Protein AF-A0A0S7EN17-F1 (afdb_monomer)

Secondary structure (DSSP, 8-state):
-HHHHHHTHHHHTSPPHHHHHHHHHHHHHHHHTTTTS----S-SHHHHHHHHHHHHHHHHHHHHHHHHH-SSS-HHHHHHHHHHHHHH-HHHHHHHHHHHHHTT-

Organism: NCBI:txid188132

Radius of gyration: 32.98 Å; Cα contacts (8 Å, |Δi|>4): 19; chains: 1; bounding box: 42×23×94 Å

InterPro domains:
  IPR060079 Target of ERK kinase mpk-1-like, C-terminal domain [PF27581] (56-98)

Foldseek 3Di:
DVVVCVVCVVVVPPPPVVVVVVVVVVVVVVVVVPPPDDDPPPDDPVVVVVVVVVVVLVVLLVVLVCLVVDPVDDPVVSVVVLVVSCVVPVPSNCVNVVVVVVVPD

Solvent-accessible surface area (backbone atoms only — not comparable to full-atom values): 6337 Å² total; per-residue (Å²): 113,69,68,59,53,65,76,38,46,77,63,75,69,48,76,55,68,65,56,59,49,53,52,51,52,52,52,50,57,61,59,64,77,44,84,84,58,72,76,86,63,95,65,57,67,64,60,53,51,50,52,51,51,51,52,52,53,51,53,52,51,52,52,54,47,49,61,73,64,51,76,88,54,56,69,70,59,44,53,50,52,53,52,54,46,39,73,77,39,48,68,62,46,48,48,60,62,49,54,63,64,65,76,77,118

Nearest PDB structures (foldseek):
  7oci-assembly1_C  TM=6.119E-01  e=4.403E+00  Saccharomyces cerevisiae S288C
  7xvq-assembly1_B  TM=5.171E-01  e=5.036E+00  Haemophilus parainfluenzae
  7f7p-assembly1_B  TM=5.036E-01  e=6.158E+00  Haemophilus parainfluenzae
  8hs8-assembly2_C-2  TM=4.753E-01  e=8.613E+00  Haemophilus parainfluenzae

Mean predicted aligned error: 17.6 Å

Sequence (105 aa):
MLNFLLSNRQEVFKIPGSLHKTISEKLAGLAQTDAAASPPSAAPAAAAKQATQQATQQALLELLRSINLDRSMAPKYRKRLLRQFCSAHPQIFHQYFGDSATAQI

pLDDT: mean 76.77, std 15.48, range [40.06, 96.0]

Structure (mmCIF, N/CA/C/O backbone):
data_AF-A0A0S7EN17-F1
#
_entry.id   AF-A0A0S7EN17-F1
#
loop_
_atom_site.group_PDB
_atom_site.id
_atom_site.type_symbol
_atom_site.label_atom_id
_atom_site.label_alt_id
_atom_site.label_comp_id
_atom_site.label_asym_id
_atom_site.label_entity_id
_atom_site.label_seq_id
_atom_site.pdbx_PDB_ins_code
_atom_site.Cartn_x
_atom_site.Cartn_y
_atom_site.Cartn_z
_atom_site.occupancy
_atom_site.B_iso_or_equiv
_atom_site.auth_seq_id
_atom_site.auth_comp_id
_atom_site.auth_asym_id
_atom_site.auth_atom_id
_atom_site.pdbx_PDB_model_num
ATOM 1 N N . MET A 1 1 ? 7.306 8.046 69.683 1.00 58.88 1 MET A N 1
ATOM 2 C CA . MET A 1 1 ? 6.471 8.162 68.464 1.00 58.88 1 MET A CA 1
ATOM 3 C C . MET A 1 1 ? 6.508 6.907 67.590 1.00 58.88 1 MET A C 1
ATOM 5 O O . MET A 1 1 ? 5.449 6.347 67.351 1.00 58.88 1 MET A O 1
ATOM 9 N N . LEU A 1 2 ? 7.680 6.389 67.192 1.00 63.69 2 LEU A N 1
ATOM 10 C CA . LEU A 1 2 ? 7.797 5.155 66.382 1.00 63.69 2 LEU A CA 1
ATOM 11 C C . LEU A 1 2 ? 7.106 3.914 66.985 1.00 63.69 2 LEU A C 1
ATOM 13 O O . LEU A 1 2 ? 6.456 3.165 66.261 1.00 63.69 2 LEU A O 1
ATOM 17 N N . ASN A 1 3 ? 7.166 3.736 68.311 1.00 67.50 3 ASN A N 1
ATOM 18 C CA . ASN A 1 3 ? 6.544 2.589 68.992 1.00 67.50 3 ASN A CA 1
ATOM 19 C C . ASN A 1 3 ? 5.012 2.534 68.839 1.00 67.50 3 ASN A C 1
ATOM 21 O O . ASN A 1 3 ? 4.434 1.451 68.787 1.00 67.50 3 ASN A O 1
ATOM 25 N N . PHE A 1 4 ? 4.359 3.696 68.743 1.00 67.88 4 PHE A N 1
ATOM 26 C CA . PHE A 1 4 ? 2.909 3.799 68.565 1.00 67.88 4 PHE A CA 1
ATOM 27 C C . PHE A 1 4 ? 2.491 3.379 67.148 1.00 67.88 4 PHE A C 1
ATOM 29 O O . PHE A 1 4 ? 1.536 2.627 66.983 1.00 67.88 4 PHE A O 1
ATOM 36 N N . LEU A 1 5 ? 3.261 3.781 66.130 1.00 74.88 5 LEU A N 1
ATOM 37 C CA . LEU A 1 5 ? 3.023 3.400 64.734 1.00 74.88 5 LEU A CA 1
ATOM 38 C C . LEU A 1 5 ? 3.272 1.903 64.487 1.00 74.88 5 LEU A C 1
ATOM 40 O O . LEU A 1 5 ? 2.485 1.271 63.787 1.00 74.88 5 LEU A O 1
ATOM 44 N N . LEU A 1 6 ? 4.320 1.317 65.086 1.00 72.25 6 LEU A 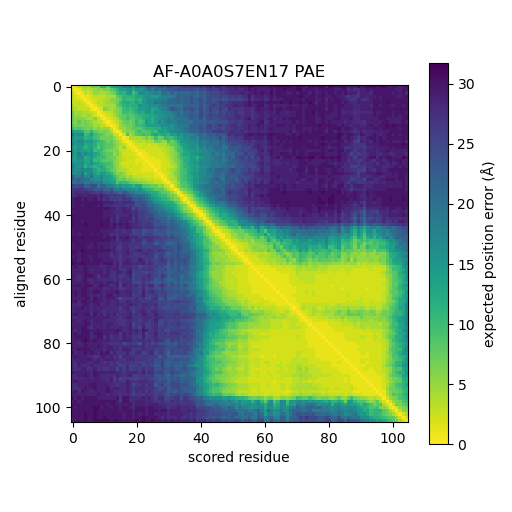N 1
ATOM 45 C CA . LEU A 1 6 ? 4.581 -0.127 64.978 1.00 72.25 6 LEU A CA 1
ATOM 46 C C . LEU A 1 6 ? 3.494 -0.965 65.660 1.00 72.25 6 LEU A C 1
ATOM 48 O O . LEU A 1 6 ? 3.073 -1.983 65.111 1.00 72.25 6 LEU A O 1
ATOM 52 N N . SER A 1 7 ? 3.033 -0.524 66.834 1.00 74.94 7 SER A N 1
ATOM 53 C CA . SER A 1 7 ? 1.989 -1.222 67.593 1.00 74.94 7 SER A CA 1
ATOM 54 C C . SER A 1 7 ? 0.617 -1.110 66.924 1.00 74.94 7 SER A C 1
ATOM 56 O O . SER A 1 7 ? -0.194 -2.020 67.054 1.00 74.94 7 SER A O 1
ATOM 58 N N . ASN A 1 8 ? 0.372 -0.033 66.165 1.00 68.75 8 ASN A N 1
ATOM 59 C CA . ASN A 1 8 ? -0.891 0.219 65.473 1.00 68.75 8 ASN A CA 1
ATOM 60 C C . ASN A 1 8 ? -0.795 0.095 63.937 1.00 68.75 8 ASN A C 1
ATOM 62 O O . ASN A 1 8 ? -1.549 0.726 63.195 1.00 68.75 8 ASN A O 1
ATOM 66 N N . ARG A 1 9 ? 0.140 -0.718 63.419 1.00 68.25 9 ARG A N 1
ATOM 67 C CA . ARG A 1 9 ? 0.412 -0.780 61.968 1.00 68.25 9 ARG A CA 1
ATOM 68 C C . ARG A 1 9 ? -0.821 -1.151 61.142 1.00 68.25 9 ARG A C 1
ATOM 70 O O . ARG A 1 9 ? -0.973 -0.682 60.024 1.00 68.25 9 ARG A O 1
ATOM 77 N N . GLN A 1 10 ? -1.694 -2.011 61.670 1.00 66.94 10 GLN A N 1
ATOM 78 C CA . GLN A 1 10 ? -2.845 -2.490 60.908 1.00 66.94 10 GLN A CA 1
ATOM 79 C C . GLN A 1 10 ? -3.944 -1.445 60.763 1.00 66.94 10 GLN A C 1
ATOM 81 O O . GLN A 1 1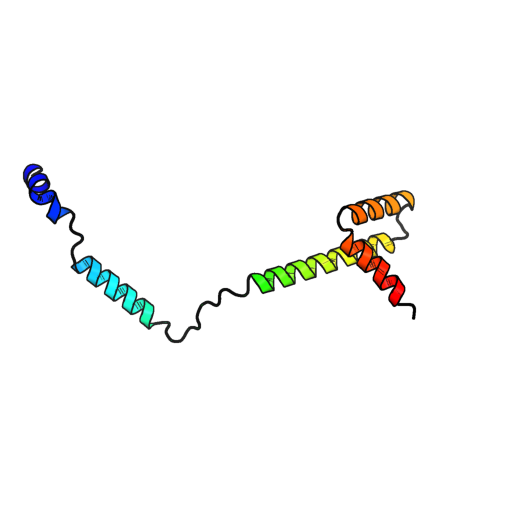0 ? -4.687 -1.527 59.796 1.00 66.94 10 GLN A O 1
ATOM 86 N N . GLU A 1 11 ? -4.047 -0.466 61.663 1.00 69.94 11 GLU A N 1
ATOM 87 C CA . GLU A 1 11 ? -5.041 0.604 61.525 1.00 69.94 11 GLU A CA 1
ATOM 88 C C . GLU A 1 11 ? -4.477 1.835 60.824 1.00 69.94 11 GLU A C 1
ATOM 90 O O . GLU A 1 11 ? -5.200 2.496 60.088 1.00 69.94 11 GLU A O 1
ATOM 95 N N . VAL A 1 12 ? -3.176 2.101 60.969 1.00 67.31 12 VAL A N 1
ATOM 96 C CA . VAL A 1 12 ? -2.503 3.240 60.323 1.00 67.31 12 VAL A CA 1
ATOM 97 C C . VAL A 1 12 ? -2.494 3.116 58.791 1.00 67.31 12 VAL A C 1
ATOM 99 O O . VAL A 1 12 ? -2.534 4.130 58.099 1.00 67.31 12 VAL A O 1
ATOM 102 N N . PHE A 1 13 ? -2.490 1.890 58.252 1.00 64.94 13 PHE A N 1
ATOM 103 C CA . PHE A 1 13 ? -2.573 1.629 56.807 1.00 64.94 13 PHE A CA 1
ATOM 104 C C . PHE A 1 13 ? -3.976 1.239 56.322 1.00 64.94 13 PHE A C 1
ATOM 106 O O . PHE A 1 13 ? -4.140 0.924 55.141 1.00 64.94 13 PHE A O 1
ATOM 113 N N . LYS A 1 14 ? -5.003 1.258 57.187 1.00 68.44 14 LYS A N 1
ATOM 114 C CA . LYS A 1 14 ? -6.383 1.139 56.704 1.00 68.44 14 LYS A CA 1
ATOM 115 C C . LYS A 1 14 ? -6.678 2.375 55.874 1.00 68.44 14 LYS A C 1
ATOM 117 O O . LYS A 1 14 ? -6.655 3.492 56.382 1.00 68.44 14 LYS A O 1
ATOM 122 N N . ILE A 1 15 ? -6.985 2.162 54.600 1.00 64.75 15 ILE A N 1
ATOM 123 C CA . ILE A 1 15 ? -7.579 3.202 53.769 1.00 64.75 15 ILE A CA 1
ATOM 124 C C . ILE A 1 15 ? -8.855 3.644 54.498 1.00 64.75 15 ILE A C 1
ATOM 126 O O . ILE A 1 15 ? -9.737 2.802 54.704 1.00 64.75 15 ILE A O 1
ATOM 130 N N . PRO A 1 16 ? -8.968 4.912 54.938 1.00 70.19 16 PRO A N 1
ATOM 131 C CA . PRO A 1 16 ? -10.153 5.359 55.648 1.00 70.19 16 PRO A CA 1
ATOM 132 C C . PRO A 1 16 ? -11.373 5.089 54.770 1.00 70.19 16 PRO A C 1
ATOM 134 O O . PRO A 1 16 ? -11.379 5.460 53.596 1.00 70.19 16 PRO A O 1
ATOM 137 N N . GLY A 1 17 ? -12.414 4.448 55.307 1.00 64.31 17 GLY A N 1
ATOM 138 C CA . GLY A 1 17 ? -13.630 4.150 54.535 1.00 64.31 17 GLY A CA 1
ATOM 139 C C . GLY A 1 17 ? -14.260 5.401 53.904 1.00 64.31 17 GLY A C 1
ATOM 140 O O . GLY A 1 17 ? -14.907 5.317 52.862 1.00 64.31 17 GLY A O 1
ATOM 141 N N . SER A 1 18 ? -13.990 6.580 54.476 1.00 71.25 18 SER A N 1
ATOM 142 C CA . SER A 1 18 ? -14.332 7.890 53.916 1.00 71.25 18 SER A CA 1
ATOM 143 C C . SER A 1 18 ? -13.678 8.166 52.559 1.00 71.25 18 SER A C 1
ATOM 145 O O . SER A 1 18 ? -14.319 8.777 51.708 1.00 71.25 18 SER A O 1
ATOM 147 N N . LEU A 1 19 ? -12.455 7.685 52.309 1.00 76.06 19 LEU A N 1
ATOM 148 C CA . LEU A 1 19 ? -11.791 7.802 51.010 1.00 76.06 19 LEU A CA 1
ATOM 149 C C . LEU A 1 19 ? -12.515 6.951 49.964 1.00 76.06 19 LEU A C 1
ATOM 151 O O . LEU A 1 19 ? -12.850 7.452 48.894 1.00 76.06 19 LEU A O 1
ATOM 155 N N . HIS A 1 20 ? -12.824 5.695 50.302 1.00 78.06 20 HIS A N 1
ATOM 156 C CA . HIS A 1 20 ? -13.609 4.818 49.432 1.00 78.06 20 HIS A CA 1
ATOM 157 C C . HIS A 1 20 ? -14.973 5.427 49.109 1.00 78.06 20 HIS A C 1
ATOM 159 O O . HIS A 1 20 ? -15.361 5.456 47.945 1.00 78.06 20 HIS A O 1
ATOM 165 N N . LYS A 1 21 ? -15.668 5.976 50.111 1.00 79.56 21 LYS A N 1
ATOM 166 C CA . LYS A 1 21 ? -16.954 6.654 49.923 1.00 79.56 21 LYS A CA 1
ATOM 167 C C . LYS A 1 21 ? -16.832 7.877 49.006 1.00 79.56 21 LYS A C 1
ATOM 169 O O . LYS A 1 21 ? -17.580 7.980 48.042 1.00 79.56 21 LYS A O 1
ATOM 174 N N . THR A 1 22 ? -15.840 8.736 49.240 1.00 80.75 22 THR A N 1
ATOM 175 C CA . THR A 1 22 ? -15.612 9.956 48.443 1.00 80.75 22 THR A CA 1
ATOM 176 C C . THR A 1 22 ? -15.275 9.638 46.987 1.00 80.75 22 THR A C 1
ATOM 178 O O . THR A 1 22 ? -15.767 10.294 46.070 1.00 80.75 22 THR A O 1
ATOM 181 N N . ILE A 1 23 ? -14.439 8.622 46.755 1.00 81.56 23 ILE A N 1
ATOM 182 C CA . ILE A 1 23 ? -14.090 8.178 45.403 1.00 81.56 23 ILE A CA 1
ATOM 183 C C . ILE A 1 23 ? -15.319 7.569 44.722 1.00 81.56 23 ILE A C 1
ATOM 185 O O . ILE A 1 23 ? -15.596 7.914 43.578 1.00 81.56 23 ILE A O 1
ATOM 189 N N . SER A 1 24 ? -16.085 6.726 45.421 1.00 82.00 24 SER A N 1
ATOM 190 C CA . SER A 1 24 ? -17.297 6.106 44.869 1.00 82.00 24 SER A CA 1
ATOM 191 C C . SER A 1 24 ? -18.356 7.148 44.492 1.00 82.00 24 SER A C 1
ATOM 193 O O . SER A 1 24 ? -18.920 7.080 43.406 1.00 82.00 24 SER A O 1
ATOM 195 N N . GLU A 1 25 ? -18.578 8.162 45.334 1.00 83.25 25 GLU A N 1
ATOM 196 C CA . GLU A 1 25 ? -19.498 9.274 45.050 1.00 83.25 25 GLU A CA 1
ATOM 197 C C . GLU A 1 25 ? -19.028 10.119 43.857 1.00 83.25 25 GLU A C 1
ATOM 199 O O . GLU A 1 25 ? -19.830 10.457 42.985 1.00 83.25 25 GLU A O 1
ATOM 204 N N . LYS A 1 26 ? -17.723 10.413 43.756 1.00 82.38 26 LYS A N 1
ATOM 205 C CA . LYS A 1 26 ? -17.159 11.109 42.588 1.00 82.38 26 LYS A CA 1
ATOM 206 C C . LYS A 1 26 ? -17.290 10.291 41.303 1.00 82.38 26 LYS A C 1
ATOM 208 O O . LYS A 1 26 ? -17.654 10.853 40.276 1.00 82.38 26 LYS A O 1
ATOM 213 N N . LEU A 1 27 ? -17.018 8.987 41.350 1.00 80.31 27 LEU A N 1
ATOM 214 C CA . LEU A 1 27 ? -17.180 8.091 40.202 1.00 80.31 27 LEU A CA 1
ATOM 215 C C . LEU A 1 27 ? -18.652 7.969 39.786 1.00 80.31 27 LEU A C 1
ATOM 217 O O . LEU A 1 27 ? -18.951 8.016 38.597 1.00 80.31 27 LEU A O 1
ATOM 221 N N . ALA A 1 28 ? -19.574 7.884 40.748 1.00 77.94 28 ALA A N 1
ATOM 222 C CA . ALA A 1 28 ? -21.011 7.860 40.484 1.00 77.94 28 ALA A CA 1
ATOM 223 C C . ALA A 1 28 ? -21.508 9.169 39.847 1.00 77.94 28 ALA A C 1
ATOM 225 O O . ALA A 1 28 ? -22.309 9.128 38.916 1.00 77.94 28 ALA A O 1
ATOM 226 N N . GLY A 1 29 ? -20.996 10.322 40.295 1.00 72.88 29 GLY A N 1
ATOM 227 C CA . GLY A 1 29 ? -21.316 11.623 39.703 1.00 72.88 29 GLY A CA 1
ATOM 228 C C . GLY A 1 29 ? -20.819 11.771 38.261 1.00 72.88 29 GLY A C 1
ATOM 229 O O . GLY A 1 29 ? -21.526 12.329 37.430 1.00 72.88 29 GLY A O 1
ATOM 230 N N . LEU A 1 30 ? -19.645 11.216 37.943 1.00 70.25 30 LEU A N 1
ATOM 231 C CA . LEU A 1 30 ? -19.119 11.185 36.571 1.00 70.25 30 LEU A CA 1
ATOM 232 C C . LEU A 1 30 ? -19.897 10.214 35.668 1.00 70.25 30 LEU A C 1
ATOM 234 O O . LEU A 1 30 ? -20.082 10.489 34.487 1.00 70.25 30 LEU A O 1
ATOM 238 N N . ALA A 1 31 ? -20.381 9.097 36.218 1.00 60.94 31 ALA A N 1
ATOM 239 C CA . ALA A 1 31 ? -21.187 8.127 35.478 1.00 60.94 31 ALA A CA 1
ATOM 240 C C . ALA A 1 31 ? -22.608 8.635 35.161 1.00 60.94 31 ALA A C 1
ATOM 242 O O . ALA A 1 31 ? -23.219 8.183 34.195 1.00 60.94 31 ALA A O 1
ATOM 243 N N . GLN A 1 32 ? -23.148 9.573 35.950 1.00 57.75 32 GLN A N 1
ATOM 244 C CA . GLN A 1 32 ? -24.490 10.129 35.728 1.00 57.75 32 GLN A CA 1
ATOM 245 C C . GLN A 1 32 ? -24.562 11.152 34.586 1.00 57.75 32 GLN A C 1
ATOM 247 O O . GLN A 1 32 ? -25.638 11.343 34.023 1.00 57.75 32 GLN A O 1
ATOM 252 N N . THR A 1 33 ? -23.450 11.785 34.201 1.00 54.69 33 THR A N 1
ATOM 253 C CA . THR A 1 33 ? -23.441 12.808 33.138 1.00 54.69 33 THR A CA 1
ATOM 254 C C . THR A 1 33 ? -23.378 12.258 31.711 1.00 54.69 33 THR A C 1
ATOM 256 O O . THR A 1 33 ? -23.388 13.054 30.780 1.00 54.69 33 THR A O 1
ATOM 259 N N . ASP A 1 34 ? -23.369 10.934 31.518 1.00 52.16 34 ASP A N 1
ATOM 260 C CA . ASP A 1 34 ? -23.183 10.319 30.191 1.00 52.16 34 ASP A CA 1
ATOM 261 C C . ASP A 1 34 ? -24.226 9.248 29.824 1.00 52.16 34 ASP A C 1
ATOM 263 O O . ASP A 1 34 ? -24.030 8.448 28.915 1.00 52.16 34 ASP A O 1
ATOM 267 N N . ALA A 1 35 ? -25.402 9.250 30.461 1.00 50.09 35 ALA A N 1
ATOM 268 C CA . ALA A 1 35 ? -26.498 8.356 30.062 1.00 50.09 35 ALA A CA 1
ATOM 269 C C . ALA A 1 35 ? -27.161 8.732 28.711 1.00 50.09 35 ALA A C 1
ATOM 271 O O . ALA A 1 35 ? -28.091 8.054 28.277 1.00 50.09 35 ALA A O 1
ATOM 272 N N . ALA A 1 36 ? -26.691 9.789 28.035 1.00 50.91 36 ALA A N 1
ATOM 273 C CA . ALA A 1 36 ? -27.127 10.184 26.691 1.00 50.91 36 ALA A CA 1
ATOM 274 C C . ALA A 1 36 ? -26.022 10.079 25.624 1.00 50.91 36 ALA A C 1
ATOM 276 O O . ALA A 1 36 ? -26.274 10.383 24.457 1.00 50.91 36 ALA A O 1
ATOM 277 N N . ALA A 1 37 ? -24.819 9.624 25.981 1.00 54.00 37 ALA A N 1
ATOM 278 C CA . ALA A 1 37 ? -23.792 9.314 25.004 1.00 54.00 37 ALA A CA 1
ATOM 279 C C . ALA A 1 37 ? -23.792 7.806 24.765 1.00 54.00 37 ALA A C 1
ATOM 281 O O . ALA A 1 37 ? -23.470 7.002 25.637 1.00 54.00 37 ALA A O 1
ATOM 282 N N . SER A 1 38 ? -24.195 7.442 23.549 1.00 58.03 38 SER A N 1
ATOM 283 C CA . SER A 1 38 ? -23.897 6.166 22.902 1.00 58.03 38 SER A CA 1
ATOM 284 C C . SER A 1 38 ? -22.579 5.565 23.413 1.00 58.03 38 SER A C 1
ATOM 286 O O . SER A 1 38 ? -21.610 6.317 23.562 1.00 58.03 38 SER A O 1
ATOM 288 N N . PRO A 1 39 ? -22.474 4.232 23.600 1.00 55.69 39 PRO A N 1
ATOM 289 C CA . PRO A 1 39 ? -21.183 3.621 23.901 1.00 55.69 39 PRO A CA 1
ATOM 290 C C . PRO A 1 39 ? -20.145 4.132 22.891 1.00 55.69 39 PRO A C 1
ATOM 292 O O . PRO A 1 39 ? -20.508 4.301 21.715 1.00 55.69 39 PRO A O 1
ATOM 295 N N . PRO A 1 40 ? -18.879 4.383 23.288 1.00 53.56 40 PRO A N 1
ATOM 296 C CA . PRO A 1 40 ? -17.813 4.570 22.321 1.00 53.56 40 PRO A CA 1
ATOM 297 C C . PRO A 1 40 ? -17.692 3.248 21.568 1.00 53.56 40 PRO A C 1
ATOM 299 O O . PRO A 1 40 ? -17.023 2.310 21.998 1.00 53.56 40 PRO A O 1
ATOM 302 N N . SER A 1 41 ? -18.445 3.144 20.475 1.00 55.75 41 SER A N 1
ATOM 303 C CA . SER A 1 41 ? -18.386 2.028 19.557 1.00 55.75 41 SER A CA 1
ATOM 304 C C . SER A 1 41 ? -16.923 1.882 19.179 1.00 55.75 41 SER A C 1
ATOM 306 O O . SER A 1 41 ? -16.312 2.809 18.647 1.00 55.75 41 SER A O 1
ATOM 308 N N . ALA A 1 42 ? -16.341 0.726 19.479 1.00 56.84 42 ALA A N 1
ATOM 309 C CA . ALA A 1 42 ? -14.990 0.359 19.082 1.00 56.84 42 ALA A CA 1
ATOM 310 C C . ALA A 1 42 ? -14.886 0.130 17.554 1.00 56.84 42 ALA A C 1
ATOM 312 O O . ALA A 1 42 ? -14.219 -0.789 17.086 1.00 56.84 42 ALA A O 1
ATOM 313 N N . ALA A 1 43 ? -15.552 0.964 16.756 1.00 61.28 43 ALA A N 1
ATOM 314 C CA . ALA A 1 43 ? -15.486 1.029 15.309 1.00 61.28 43 ALA A CA 1
ATOM 315 C C . ALA A 1 43 ? -15.505 2.516 14.912 1.00 61.28 43 ALA A C 1
ATOM 317 O O . ALA A 1 43 ? -16.498 3.203 15.140 1.00 61.28 43 ALA A O 1
ATOM 318 N N . PRO A 1 44 ? -14.383 3.017 14.354 1.00 59.25 44 PRO A N 1
ATOM 319 C CA . PRO A 1 44 ? -14.144 2.752 12.938 1.00 59.25 44 PRO A CA 1
ATOM 320 C C . PRO A 1 44 ? -12.688 2.388 12.611 1.00 59.25 44 PRO A C 1
ATOM 322 O O . PRO A 1 44 ? -12.247 2.596 11.487 1.00 59.25 44 PRO A O 1
ATOM 325 N N . ALA A 1 45 ? -11.907 1.836 13.545 1.00 58.88 45 ALA A N 1
ATOM 326 C CA . ALA A 1 45 ? -10.515 1.476 13.248 1.00 58.88 45 ALA A CA 1
ATOM 327 C C . ALA A 1 45 ? -10.404 0.449 12.100 1.00 58.88 45 ALA A C 1
ATOM 329 O O . ALA A 1 45 ? -9.490 0.534 11.284 1.00 58.88 45 ALA A O 1
ATOM 330 N N . ALA A 1 46 ? -11.344 -0.496 12.003 1.00 60.44 46 ALA A N 1
ATOM 331 C CA . ALA A 1 46 ? -11.402 -1.455 10.899 1.00 60.44 46 ALA A CA 1
ATOM 332 C C . ALA A 1 46 ? -11.810 -0.791 9.572 1.00 60.44 46 ALA A C 1
ATOM 334 O O . ALA A 1 46 ? -11.136 -0.995 8.569 1.00 60.44 46 ALA A O 1
ATOM 335 N N . ALA A 1 47 ? -12.843 0.058 9.581 1.00 61.69 47 ALA A N 1
ATOM 336 C CA . ALA A 1 47 ? -13.304 0.775 8.389 1.00 61.69 47 ALA A CA 1
ATOM 337 C C . ALA A 1 47 ? -12.244 1.756 7.857 1.00 61.69 47 ALA A C 1
ATOM 339 O O . ALA A 1 47 ? -11.992 1.803 6.657 1.00 61.69 47 ALA A O 1
ATOM 340 N N . ALA A 1 48 ? -11.553 2.472 8.748 1.00 62.53 48 ALA A N 1
ATOM 341 C CA . ALA A 1 48 ? -10.436 3.341 8.393 1.00 62.53 48 ALA A CA 1
ATOM 342 C C . ALA A 1 48 ? -9.251 2.541 7.831 1.00 62.53 48 ALA A C 1
ATOM 344 O O . ALA A 1 48 ? -8.690 2.919 6.808 1.00 62.53 48 ALA A O 1
ATOM 345 N N . LYS A 1 49 ? -8.896 1.394 8.433 1.00 67.88 49 LYS A N 1
ATOM 346 C CA . LYS A 1 49 ? -7.863 0.496 7.881 1.00 67.88 49 LYS A CA 1
ATOM 347 C C . LYS A 1 49 ? -8.240 -0.025 6.495 1.00 67.88 49 LYS A C 1
ATOM 349 O O . LYS A 1 49 ? -7.377 -0.087 5.626 1.00 67.88 49 LYS A O 1
ATOM 354 N N . GLN A 1 50 ? -9.504 -0.376 6.286 1.00 70.56 50 GLN A N 1
ATOM 355 C CA . GLN A 1 50 ? -9.999 -0.900 5.017 1.00 70.56 50 GLN A CA 1
ATOM 356 C C . GLN A 1 50 ? -10.007 0.181 3.928 1.00 70.56 50 GLN A C 1
ATOM 358 O O . GLN A 1 50 ? -9.535 -0.073 2.823 1.00 70.56 50 GLN A O 1
ATOM 363 N N . ALA A 1 51 ? -10.425 1.406 4.261 1.00 68.50 51 ALA A N 1
ATOM 364 C CA . ALA A 1 51 ? -10.343 2.561 3.368 1.00 68.50 51 ALA A CA 1
ATOM 365 C C . ALA A 1 51 ? -8.889 2.886 2.982 1.00 68.50 51 ALA A C 1
ATOM 367 O O . ALA A 1 51 ? -8.584 3.057 1.803 1.00 68.50 51 ALA A O 1
ATOM 368 N N . THR A 1 52 ? -7.962 2.889 3.946 1.00 71.75 52 THR A N 1
ATOM 369 C CA . THR A 1 52 ? -6.534 3.108 3.668 1.00 71.75 52 THR A CA 1
ATOM 370 C C . THR A 1 52 ? -5.952 1.994 2.797 1.00 71.75 52 THR A C 1
ATOM 372 O O . THR A 1 52 ? -5.203 2.269 1.861 1.00 71.75 52 THR A O 1
ATOM 375 N N . GLN A 1 53 ? -6.310 0.732 3.053 1.00 79.94 53 GLN A N 1
ATOM 376 C CA . GLN A 1 53 ? -5.865 -0.402 2.237 1.00 79.94 53 GLN A CA 1
ATOM 377 C C . GLN A 1 53 ? -6.367 -0.299 0.793 1.00 79.94 53 GLN A C 1
ATOM 379 O O . GLN A 1 53 ? -5.579 -0.489 -0.132 1.00 79.94 53 GLN A O 1
ATOM 384 N N . GLN A 1 54 ? -7.634 0.068 0.592 1.00 80.19 54 GLN A N 1
ATOM 385 C CA . GLN A 1 54 ? -8.211 0.282 -0.738 1.00 80.19 54 GLN A CA 1
ATOM 386 C C . GLN A 1 54 ? -7.530 1.438 -1.480 1.00 80.19 54 GLN A C 1
ATOM 388 O O . GLN A 1 54 ? -7.143 1.274 -2.636 1.00 80.19 54 GLN A O 1
ATOM 393 N N . A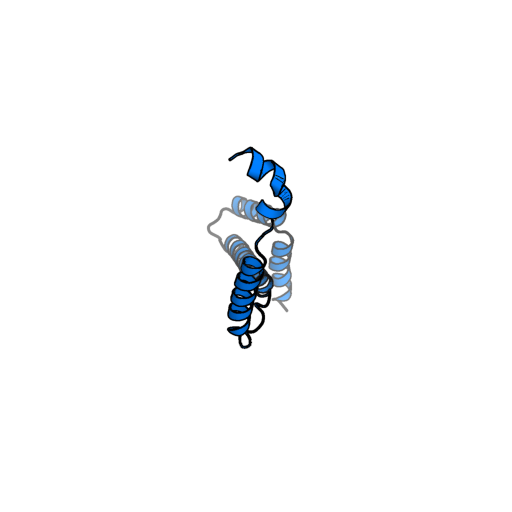LA A 1 55 ? -7.299 2.570 -0.807 1.00 81.06 55 ALA A N 1
ATOM 394 C CA . ALA A 1 55 ? -6.572 3.698 -1.390 1.00 81.06 55 ALA A CA 1
ATOM 395 C C . ALA A 1 55 ? -5.140 3.304 -1.801 1.00 81.06 55 ALA A C 1
ATOM 397 O O . ALA A 1 55 ? -4.659 3.683 -2.869 1.00 81.06 55 ALA A O 1
ATOM 398 N N . THR A 1 56 ? -4.472 2.476 -0.993 1.00 89.38 56 THR A N 1
ATOM 399 C CA . THR A 1 56 ? -3.120 1.983 -1.299 1.00 89.38 56 THR A CA 1
ATOM 400 C C . THR A 1 56 ? -3.125 1.059 -2.521 1.00 89.38 56 THR A C 1
ATOM 402 O O . THR A 1 56 ? -2.244 1.152 -3.375 1.00 89.38 56 THR A O 1
ATOM 405 N N . GLN A 1 57 ? -4.128 0.185 -2.643 1.00 90.06 57 GLN A N 1
ATOM 406 C CA . GLN A 1 57 ? -4.288 -0.691 -3.808 1.00 90.06 57 GLN A CA 1
ATOM 407 C C . GLN A 1 57 ? -4.533 0.104 -5.096 1.00 90.06 57 GLN A C 1
ATOM 409 O O . GLN A 1 57 ? -3.917 -0.194 -6.119 1.00 90.06 57 GLN A O 1
ATOM 414 N N . GLN A 1 58 ? -5.372 1.142 -5.044 1.00 91.19 58 GLN A N 1
ATOM 415 C CA . GLN A 1 58 ? -5.615 2.031 -6.184 1.00 91.19 58 GLN A CA 1
ATOM 416 C C . GLN A 1 58 ? -4.339 2.759 -6.623 1.00 91.19 58 GLN A C 1
ATOM 418 O O . GLN A 1 58 ? -4.001 2.735 -7.805 1.00 91.19 58 GLN A O 1
ATOM 423 N N . ALA A 1 59 ? -3.573 3.312 -5.679 1.00 93.25 59 ALA A N 1
ATOM 424 C CA . ALA A 1 59 ? -2.302 3.969 -5.985 1.00 93.25 59 ALA A CA 1
ATOM 425 C C . ALA A 1 59 ? -1.285 3.011 -6.638 1.00 93.25 59 ALA A C 1
ATOM 427 O O . ALA A 1 59 ? -0.562 3.390 -7.560 1.00 93.25 59 ALA A O 1
ATOM 428 N N . LEU A 1 60 ? -1.244 1.744 -6.206 1.00 94.94 60 LEU A N 1
ATOM 429 C CA . LEU A 1 60 ? -0.391 0.722 -6.822 1.00 94.94 60 LEU A CA 1
ATOM 430 C C . LEU A 1 60 ? -0.832 0.373 -8.253 1.00 94.94 60 LEU A C 1
ATOM 432 O O . LEU A 1 60 ? 0.026 0.169 -9.115 1.00 94.94 60 LEU A O 1
ATOM 436 N N . LEU A 1 61 ? -2.139 0.339 -8.529 1.00 94.25 61 LEU A N 1
ATOM 437 C CA . LEU A 1 61 ? -2.666 0.166 -9.888 1.00 94.25 61 LEU A CA 1
ATOM 438 C C . LEU A 1 61 ? -2.311 1.356 -10.788 1.00 94.25 61 LEU A C 1
ATOM 440 O O . LEU A 1 61 ? -1.885 1.156 -11.925 1.00 94.25 61 LEU A O 1
ATOM 444 N N . GLU A 1 62 ? -2.428 2.586 -10.286 1.00 94.00 62 GLU A N 1
ATOM 445 C CA . GLU A 1 62 ? -2.027 3.793 -11.019 1.00 94.00 62 GLU A CA 1
ATOM 446 C C . GLU A 1 62 ? -0.525 3.815 -11.318 1.00 94.00 62 GLU A C 1
ATOM 448 O O . GLU A 1 62 ? -0.121 4.140 -12.437 1.00 94.00 62 GLU A O 1
ATOM 453 N N . LEU A 1 63 ? 0.307 3.404 -10.358 1.00 95.19 63 LEU A N 1
ATOM 454 C CA . LEU A 1 63 ? 1.747 3.261 -10.556 1.00 95.19 63 LEU A CA 1
ATOM 455 C C . LEU A 1 63 ? 2.067 2.221 -11.638 1.00 95.19 63 LEU A C 1
ATOM 457 O O . LEU A 1 63 ? 2.886 2.470 -12.522 1.00 95.19 63 LEU A O 1
ATOM 461 N N . LEU A 1 64 ? 1.413 1.059 -11.605 1.00 94.75 64 LEU A N 1
ATOM 462 C CA . LEU A 1 64 ? 1.599 0.035 -12.631 1.00 94.75 64 LEU A CA 1
ATOM 463 C C . LEU A 1 64 ? 1.166 0.547 -14.015 1.00 94.75 64 LEU A C 1
ATOM 465 O O . LEU A 1 64 ? 1.869 0.335 -15.008 1.00 94.75 64 LEU A O 1
ATOM 469 N N . ARG A 1 65 ? 0.045 1.275 -14.073 1.00 93.38 65 ARG A N 1
ATOM 470 C CA . ARG A 1 65 ? -0.473 1.898 -15.293 1.00 93.38 65 ARG A CA 1
ATOM 471 C C . ARG A 1 65 ? 0.484 2.944 -15.853 1.00 93.38 65 ARG A C 1
ATOM 473 O O . ARG A 1 65 ? 0.718 2.942 -17.058 1.00 93.38 65 ARG A O 1
ATOM 480 N N . SER A 1 66 ? 1.053 3.810 -15.015 1.00 94.81 66 SER A N 1
ATOM 481 C CA . SER A 1 66 ? 1.986 4.851 -15.458 1.00 94.81 66 SER A CA 1
ATOM 482 C C . SER A 1 66 ? 3.256 4.238 -16.047 1.00 94.81 66 SER A C 1
ATOM 484 O O . SER A 1 66 ? 3.617 4.566 -17.175 1.00 94.81 66 SER A O 1
ATOM 486 N N . ILE A 1 67 ? 3.844 3.237 -15.382 1.00 93.06 67 ILE A N 1
ATOM 487 C CA . ILE A 1 67 ? 4.989 2.475 -15.910 1.00 93.06 67 ILE A CA 1
ATOM 488 C C . ILE A 1 67 ? 4.627 1.797 -17.243 1.00 93.06 67 ILE A C 1
ATOM 490 O O . ILE A 1 67 ? 5.449 1.741 -18.162 1.00 93.06 67 ILE A O 1
ATOM 494 N N . ASN A 1 68 ? 3.398 1.283 -17.374 1.00 91.25 68 ASN A N 1
ATOM 495 C CA . ASN A 1 68 ? 2.927 0.628 -18.591 1.00 91.25 68 ASN A CA 1
ATOM 496 C C . ASN A 1 68 ? 2.435 1.591 -19.697 1.00 91.25 68 ASN A C 1
ATOM 498 O O . ASN A 1 68 ? 2.243 1.184 -20.841 1.00 91.25 68 ASN A O 1
ATOM 502 N N . LEU A 1 69 ? 2.238 2.874 -19.445 1.00 92.00 69 LEU A N 1
ATOM 503 C CA . LEU A 1 69 ? 1.858 3.827 -20.497 1.00 92.00 69 LEU A CA 1
ATOM 504 C C . LEU A 1 69 ? 3.001 4.761 -20.870 1.00 92.00 69 LEU A C 1
ATOM 506 O O . LEU A 1 69 ? 3.012 5.287 -21.981 1.00 92.00 69 LEU A O 1
ATOM 510 N N . ASP A 1 70 ? 4.010 4.873 -20.012 1.00 91.62 70 ASP A N 1
ATOM 511 C CA . ASP A 1 70 ? 5.181 5.691 -20.272 1.00 91.62 70 ASP A CA 1
ATOM 512 C C . ASP A 1 70 ? 6.031 5.106 -21.415 1.00 91.62 70 ASP A C 1
ATOM 514 O O . ASP A 1 70 ? 6.714 4.082 -21.276 1.00 91.62 70 ASP A O 1
ATOM 518 N N . ARG A 1 71 ? 5.945 5.765 -22.577 1.00 88.44 71 ARG A N 1
ATOM 519 C CA . ARG A 1 71 ? 6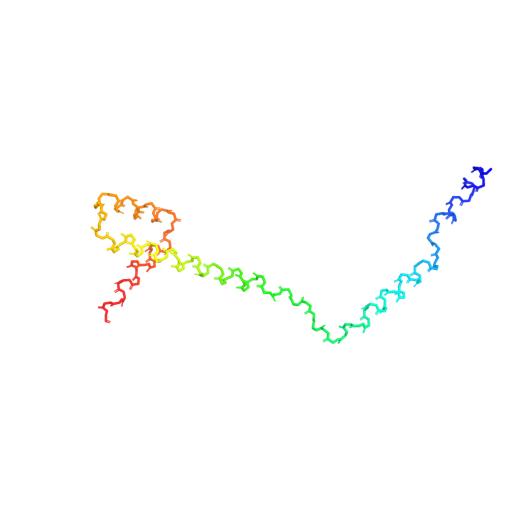.741 5.486 -23.782 1.00 88.44 71 ARG A CA 1
ATOM 520 C C . ARG A 1 71 ? 8.085 6.217 -23.790 1.00 88.44 71 ARG A C 1
ATOM 522 O O . ARG A 1 71 ? 8.914 5.905 -24.638 1.00 88.44 71 ARG A O 1
ATOM 529 N N . SER A 1 72 ? 8.312 7.154 -22.868 1.00 92.50 72 SER A N 1
ATOM 530 C CA . SER A 1 72 ? 9.594 7.848 -22.723 1.00 92.50 72 SER A CA 1
ATOM 531 C C . SER A 1 72 ? 10.663 6.942 -22.105 1.00 92.50 72 SER A C 1
ATOM 533 O O . SER A 1 72 ? 11.857 7.203 -22.254 1.00 92.50 72 SER A O 1
ATOM 535 N N . MET A 1 73 ? 10.262 5.872 -21.409 1.00 91.19 73 MET A N 1
ATOM 536 C CA . MET A 1 73 ? 11.195 4.931 -20.796 1.00 91.19 73 MET A CA 1
ATOM 537 C C . MET A 1 73 ? 11.834 3.978 -21.805 1.00 91.19 73 MET A C 1
ATOM 539 O O . MET A 1 73 ? 11.177 3.397 -22.669 1.00 91.19 73 MET A O 1
ATOM 543 N N . ALA A 1 74 ? 13.122 3.698 -21.599 1.00 94.31 74 ALA A N 1
ATOM 544 C CA . ALA A 1 74 ? 13.814 2.651 -22.337 1.00 94.31 74 ALA A CA 1
ATOM 545 C C . ALA A 1 74 ? 13.129 1.278 -22.121 1.00 94.31 74 ALA A C 1
ATOM 547 O O . ALA A 1 74 ? 12.895 0.888 -20.968 1.00 94.31 74 ALA A O 1
ATOM 548 N N . PRO A 1 75 ? 12.896 0.474 -23.179 1.00 91.94 75 PRO A N 1
ATOM 549 C CA . PRO A 1 75 ? 12.176 -0.801 -23.070 1.00 91.94 75 PRO A CA 1
ATOM 550 C C . PRO A 1 75 ? 12.778 -1.774 -22.047 1.00 91.94 75 PRO A C 1
ATOM 552 O O . PRO A 1 75 ? 12.060 -2.457 -21.316 1.00 91.94 75 PRO A O 1
ATOM 555 N N . LYS A 1 76 ? 14.115 -1.807 -21.949 1.00 93.69 76 LYS A N 1
ATOM 556 C CA . LYS A 1 76 ? 14.843 -2.649 -20.986 1.00 93.69 76 LYS A CA 1
ATOM 557 C C . LYS A 1 76 ? 14.563 -2.236 -19.539 1.00 93.69 76 LYS A C 1
ATOM 559 O O . LYS A 1 76 ? 14.343 -3.096 -18.687 1.00 93.69 76 LYS A O 1
ATOM 564 N N . TYR A 1 77 ? 14.553 -0.932 -19.273 1.00 93.62 77 TYR A N 1
ATOM 565 C CA . TYR A 1 77 ? 14.303 -0.382 -17.943 1.00 93.62 77 TYR A CA 1
ATOM 566 C C . TYR A 1 77 ? 12.855 -0.619 -17.514 1.00 93.62 77 TYR A C 1
ATOM 568 O O . TYR A 1 77 ? 12.601 -1.146 -16.432 1.00 93.62 77 TYR A O 1
ATOM 576 N N . ARG A 1 78 ? 11.914 -0.359 -18.422 1.00 94.19 78 ARG A N 1
ATOM 577 C CA . ARG A 1 78 ? 10.493 -0.6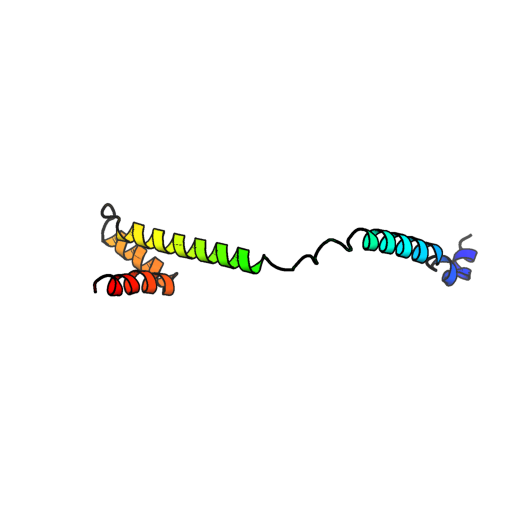18 -18.209 1.00 94.19 78 ARG A CA 1
ATOM 578 C C . ARG A 1 78 ? 10.201 -2.092 -17.918 1.00 94.19 78 ARG A C 1
ATOM 580 O O . ARG A 1 78 ? 9.523 -2.407 -16.944 1.00 94.19 78 ARG A O 1
ATOM 587 N N . LYS A 1 79 ? 10.774 -3.017 -18.698 1.00 93.25 79 LYS A N 1
ATOM 588 C CA . LYS A 1 79 ? 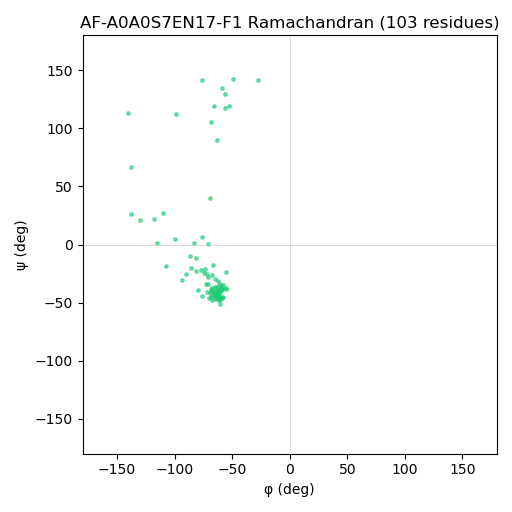10.641 -4.464 -18.449 1.00 93.25 79 LYS A CA 1
ATOM 589 C C . LYS A 1 79 ? 11.180 -4.863 -17.072 1.00 93.25 79 LYS A C 1
ATOM 591 O O . LYS A 1 79 ? 10.596 -5.723 -16.417 1.00 93.25 79 LYS A O 1
ATOM 596 N N . ARG A 1 80 ? 12.279 -4.248 -16.618 1.00 95.56 80 ARG A N 1
ATOM 597 C CA . ARG A 1 80 ? 12.839 -4.495 -15.281 1.00 95.56 80 ARG A CA 1
ATOM 598 C C . ARG A 1 80 ? 11.883 -4.040 -14.176 1.00 95.56 80 ARG A C 1
ATOM 600 O O . ARG A 1 80 ? 11.639 -4.821 -13.263 1.00 95.56 80 ARG A O 1
ATOM 607 N N . LEU A 1 81 ? 11.319 -2.835 -14.288 1.00 95.62 81 LEU A N 1
ATOM 608 C CA . LEU A 1 81 ? 10.338 -2.319 -13.327 1.00 95.62 81 LEU A CA 1
ATOM 609 C C . LEU A 1 81 ? 9.090 -3.202 -13.252 1.00 95.62 81 LEU A C 1
ATOM 611 O O . LEU A 1 81 ? 8.664 -3.559 -12.160 1.00 95.62 81 LEU A O 1
ATOM 615 N N . LEU A 1 82 ? 8.556 -3.633 -14.399 1.00 94.44 82 LEU A N 1
ATOM 616 C CA . LEU A 1 82 ? 7.400 -4.533 -14.434 1.00 94.44 82 LEU A CA 1
ATOM 617 C C . LEU A 1 82 ? 7.696 -5.884 -13.766 1.00 94.44 82 LEU A C 1
ATOM 619 O O . LEU A 1 82 ? 6.859 -6.395 -13.027 1.00 94.44 82 LEU A O 1
ATOM 623 N N . ARG A 1 83 ? 8.898 -6.447 -13.962 1.00 95.00 83 ARG A N 1
ATOM 624 C CA . ARG A 1 83 ? 9.314 -7.678 -13.263 1.00 95.00 83 ARG A CA 1
ATOM 625 C C . ARG A 1 83 ? 9.415 -7.479 -11.752 1.00 95.00 83 ARG A C 1
ATOM 627 O O . ARG A 1 83 ? 8.967 -8.346 -11.010 1.00 95.00 83 ARG A O 1
ATOM 634 N N . GLN A 1 84 ? 9.990 -6.363 -11.310 1.00 96.00 84 GLN A N 1
ATOM 635 C CA . GLN A 1 84 ? 10.111 -6.039 -9.888 1.00 96.00 84 GLN A CA 1
ATOM 636 C C . GLN A 1 84 ? 8.736 -5.828 -9.242 1.00 96.00 84 GLN A C 1
ATOM 638 O O . GLN A 1 84 ? 8.482 -6.326 -8.147 1.00 96.00 84 GLN A O 1
ATOM 643 N N . PHE A 1 85 ? 7.828 -5.140 -9.935 1.00 95.50 85 PHE A N 1
ATOM 644 C CA . PHE A 1 85 ? 6.457 -4.965 -9.469 1.00 95.50 85 PHE A CA 1
ATOM 645 C C . PHE A 1 85 ? 5.735 -6.313 -9.371 1.00 95.50 85 PHE A C 1
ATOM 647 O O . PHE A 1 85 ? 5.134 -6.609 -8.344 1.00 95.50 85 PHE A O 1
ATOM 654 N N . CYS A 1 86 ? 5.850 -7.164 -10.397 1.00 93.81 86 CYS A N 1
ATOM 655 C CA . CYS A 1 86 ? 5.256 -8.501 -10.404 1.00 93.81 86 CYS A CA 1
ATOM 656 C C . CYS A 1 86 ? 5.752 -9.374 -9.239 1.00 93.81 86 CYS A C 1
ATOM 658 O O . CYS A 1 86 ? 4.958 -10.121 -8.673 1.00 93.81 86 CYS A O 1
ATOM 660 N N . SER A 1 87 ? 7.034 -9.292 -8.857 1.00 94.88 87 SER A N 1
ATOM 661 C CA . SER A 1 87 ? 7.543 -10.065 -7.714 1.00 94.88 87 SER A CA 1
ATOM 662 C C . SER A 1 8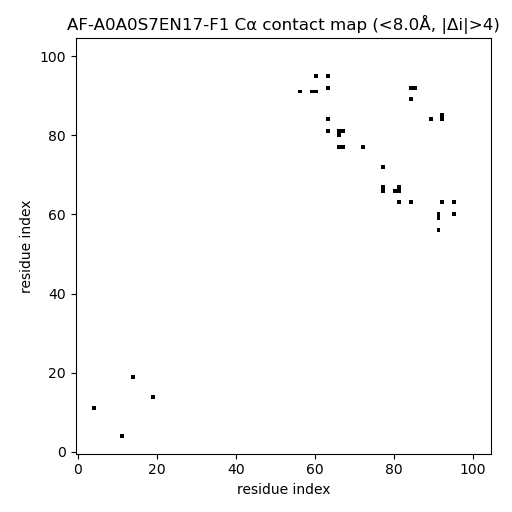7 ? 7.059 -9.527 -6.368 1.00 94.88 87 SER A C 1
ATOM 664 O O . SER A 1 87 ? 6.854 -10.310 -5.448 1.00 94.88 87 SER A O 1
ATOM 666 N N . ALA A 1 88 ? 6.892 -8.207 -6.237 1.00 93.94 88 ALA 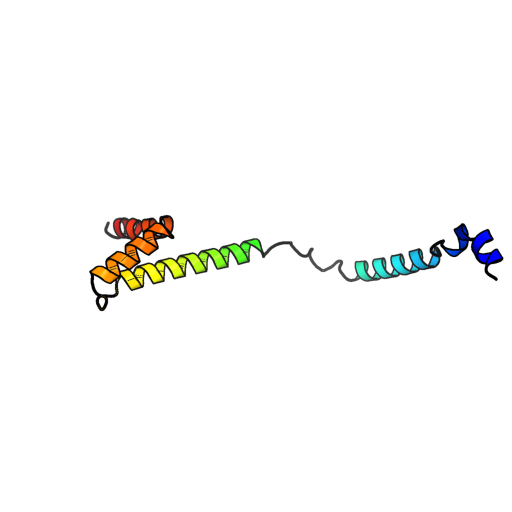A N 1
ATOM 667 C CA . ALA A 1 88 ? 6.452 -7.577 -4.992 1.00 93.94 88 ALA A CA 1
ATOM 668 C C . ALA A 1 88 ? 4.930 -7.678 -4.780 1.00 93.94 88 ALA A C 1
ATOM 670 O O . ALA A 1 88 ? 4.470 -7.898 -3.662 1.00 93.94 88 ALA A O 1
ATOM 671 N N . HIS A 1 89 ? 4.148 -7.533 -5.853 1.00 93.44 89 HIS A N 1
ATOM 672 C CA . HIS A 1 89 ? 2.688 -7.439 -5.810 1.00 93.44 89 HIS A CA 1
ATOM 673 C C . HIS A 1 89 ? 2.024 -8.271 -6.926 1.00 93.44 89 HIS A C 1
ATOM 675 O O . HIS A 1 89 ? 1.379 -7.712 -7.820 1.00 93.44 89 HIS A O 1
ATOM 681 N N . PRO A 1 90 ? 2.133 -9.614 -6.889 1.00 92.12 90 PRO A N 1
ATOM 682 C CA . PRO A 1 90 ? 1.634 -10.483 -7.958 1.00 92.12 90 PRO A CA 1
ATOM 683 C C . PRO A 1 90 ? 0.114 -10.393 -8.150 1.00 92.12 90 PRO A C 1
ATOM 685 O O . PRO A 1 90 ? -0.363 -10.421 -9.279 1.00 92.12 90 PRO A O 1
ATOM 688 N N . GLN A 1 91 ? -0.655 -10.226 -7.067 1.00 91.44 91 GLN A N 1
ATOM 689 C CA . GLN A 1 91 ? -2.119 -10.118 -7.138 1.00 91.44 91 GLN A CA 1
ATOM 690 C C . GLN A 1 91 ? -2.571 -8.876 -7.919 1.00 91.44 91 GLN A C 1
ATOM 692 O O . GLN A 1 91 ? -3.415 -8.980 -8.802 1.00 91.44 91 GLN A O 1
ATOM 697 N N . ILE A 1 92 ? -1.959 -7.720 -7.644 1.00 91.19 92 ILE A N 1
ATOM 698 C CA . ILE A 1 92 ? -2.270 -6.448 -8.317 1.00 91.19 92 ILE A CA 1
ATOM 699 C C . ILE A 1 92 ? -1.831 -6.503 -9.784 1.00 91.19 92 ILE A C 1
ATOM 701 O O . ILE A 1 92 ? -2.534 -6.023 -10.670 1.00 91.19 92 ILE A O 1
ATOM 705 N N . PHE A 1 93 ? -0.683 -7.131 -10.055 1.00 92.44 93 PHE A N 1
ATOM 706 C CA . PHE A 1 93 ? -0.200 -7.344 -11.416 1.00 92.44 93 PHE A CA 1
ATOM 707 C C . PHE A 1 93 ? -1.179 -8.206 -12.228 1.00 92.44 93 PHE A C 1
ATOM 709 O O . PHE A 1 93 ? -1.564 -7.826 -13.331 1.00 92.44 93 PHE A O 1
ATOM 716 N N . HIS A 1 94 ? -1.636 -9.333 -11.673 1.00 91.06 94 HIS A N 1
ATOM 717 C CA . HIS A 1 94 ? -2.635 -10.181 -12.325 1.00 91.06 94 HIS A CA 1
ATOM 718 C C . HIS A 1 94 ? -3.979 -9.479 -12.498 1.00 91.06 94 HIS A C 1
ATOM 720 O O . HIS A 1 94 ? -4.592 -9.652 -13.541 1.00 91.06 94 HIS A O 1
ATOM 726 N N . GLN A 1 95 ? -4.418 -8.668 -11.534 1.00 90.44 95 GLN A N 1
ATOM 727 C CA . GLN A 1 95 ? -5.643 -7.880 -11.666 1.00 90.44 95 GLN A CA 1
ATOM 728 C C . GLN A 1 95 ? -5.552 -6.901 -12.844 1.00 90.44 95 GLN A C 1
ATOM 730 O O . GLN A 1 95 ? -6.390 -6.926 -13.735 1.00 90.44 95 GLN A O 1
ATOM 735 N N . TYR A 1 96 ? -4.480 -6.109 -12.920 1.00 90.88 96 TYR A N 1
ATOM 736 C CA . TYR A 1 96 ? -4.297 -5.118 -13.981 1.00 90.88 96 TYR A CA 1
ATOM 737 C C . TYR A 1 96 ? -4.269 -5.738 -15.390 1.00 90.88 96 TYR A C 1
ATOM 739 O O . TYR A 1 96 ? -4.927 -5.248 -16.310 1.00 90.88 96 TYR A O 1
ATOM 747 N N . PHE A 1 97 ? -3.514 -6.826 -15.577 1.00 87.25 97 PHE A N 1
ATOM 748 C CA . PHE A 1 97 ? -3.426 -7.507 -16.875 1.00 87.25 97 PHE A CA 1
ATOM 749 C C . PHE A 1 97 ? -4.599 -8.464 -17.142 1.00 87.25 97 PHE A C 1
ATOM 751 O O . PHE A 1 97 ? -4.894 -8.735 -18.303 1.00 87.25 97 PHE A O 1
ATOM 758 N N . GLY A 1 98 ? -5.279 -8.945 -16.100 1.00 80.12 98 GLY A N 1
ATOM 759 C CA . GLY A 1 98 ? -6.468 -9.793 -16.188 1.00 80.12 98 GLY A CA 1
ATOM 760 C C . GLY A 1 98 ? -7.724 -9.010 -16.569 1.00 80.12 98 GLY A C 1
ATOM 761 O O . GLY A 1 98 ? -8.431 -9.415 -17.487 1.00 80.12 98 GLY A O 1
ATOM 762 N N . ASP A 1 99 ? -7.945 -7.840 -15.964 1.00 65.38 99 ASP A N 1
ATOM 763 C CA . ASP A 1 99 ? -9.052 -6.9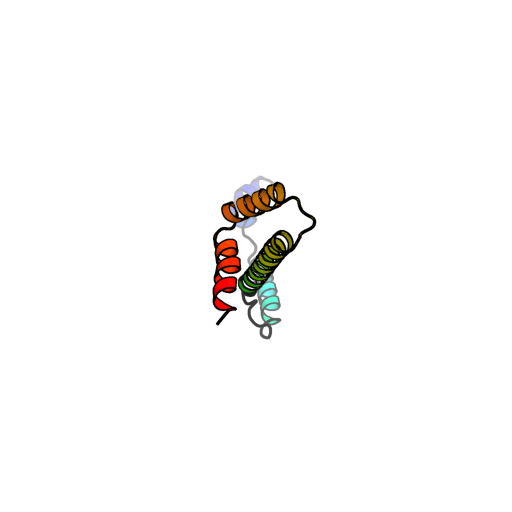34 -16.314 1.00 65.38 99 ASP A CA 1
ATOM 764 C C . ASP A 1 99 ? -8.869 -6.326 -17.719 1.00 65.38 99 ASP A C 1
ATOM 766 O O . ASP A 1 99 ? -9.827 -6.026 -18.430 1.00 65.38 99 ASP A O 1
ATOM 770 N N . SER A 1 100 ? -7.621 -6.210 -18.186 1.00 57.06 100 SER A N 1
ATOM 771 C CA . SER A 1 100 ? -7.318 -5.784 -19.560 1.00 57.06 100 SER A CA 1
ATOM 772 C C . SER A 1 100 ? -7.776 -6.793 -20.629 1.00 57.06 100 SER A C 1
ATOM 774 O O . SER A 1 100 ? -7.874 -6.424 -21.800 1.00 57.06 100 SER A O 1
ATOM 776 N N . ALA A 1 101 ? -8.047 -8.051 -20.251 1.00 51.44 101 ALA A N 1
ATOM 777 C CA . ALA A 1 101 ? -8.559 -9.088 -21.148 1.00 51.44 101 ALA A CA 1
ATOM 778 C C . ALA A 1 101 ? -10.098 -9.132 -21.202 1.00 51.44 101 ALA A C 1
ATOM 780 O O . ALA A 1 101 ? -10.654 -9.554 -22.211 1.00 51.44 101 ALA A O 1
ATOM 781 N N . THR A 1 102 ? -10.793 -8.674 -20.156 1.00 52.28 102 THR A N 1
ATOM 782 C CA . THR A 1 102 ? -12.266 -8.610 -20.115 1.00 52.28 102 THR A CA 1
ATOM 783 C C . THR A 1 102 ? -12.826 -7.324 -20.728 1.00 52.28 102 THR A C 1
ATOM 785 O O . THR A 1 102 ? -13.972 -7.315 -21.161 1.00 52.28 102 THR A O 1
ATOM 788 N N . ALA A 1 103 ? -12.022 -6.262 -20.848 1.00 52.59 103 ALA A N 1
ATOM 789 C CA . ALA A 1 103 ? -12.419 -4.991 -21.466 1.00 52.59 103 ALA A CA 1
ATOM 790 C C . ALA A 1 103 ? -12.478 -4.994 -23.017 1.00 52.59 103 ALA A C 1
ATOM 792 O O . ALA A 1 103 ? -12.644 -3.931 -23.612 1.00 52.59 103 ALA A O 1
ATOM 793 N N . GLN A 1 104 ? -12.309 -6.147 -23.681 1.00 46.28 104 GLN A N 1
ATOM 794 C CA . GLN A 1 104 ? -12.339 -6.286 -25.152 1.00 46.28 104 GLN A CA 1
ATOM 795 C C . GLN A 1 104 ? -13.474 -7.190 -25.680 1.00 46.28 104 GLN A C 1
ATOM 797 O O . GLN A 1 104 ? -13.362 -7.706 -26.792 1.00 46.28 104 GLN A O 1
ATOM 802 N N . ILE A 1 105 ? -14.551 -7.390 -24.912 1.00 40.06 105 ILE A N 1
ATOM 803 C CA . ILE A 1 105 ? -15.767 -8.083 -25.382 1.00 40.06 105 ILE A CA 1
ATOM 804 C C . ILE A 1 105 ? -16.892 -7.072 -25.577 1.00 40.06 105 ILE A C 1
ATOM 806 O O . ILE A 1 105 ? -17.113 -6.268 -24.644 1.00 40.06 105 ILE A O 1
#